Protein AF-A0A8J7FRI2-F1 (afdb_monomer_lite)

InterPro domains:
  IPR008207 Signal transduction histidine kinase, phosphotransfer (Hpt) domain [PF01627] (15-91)
  IPR008207 Signal transduction histidine kinase, phosphotransfer (Hpt) domain [PS50894] (6-98)
  IPR036641 HPT domain superfamily [G3DSA:1.20.120.160] (3-94)
  IPR036641 HPT domain superfamily [SSF47226] (13-76)

Foldseek 3Di:
DDPPPPVVVVVVLLVLVVVCLVCVVVLVVVLVVDDFLVVNLVSLCVQLVSCVVSVVNQLNVLSVVLSVVSVVCRPDDRDCVSNVVSSVVVSPPPPDDD

Structure (mmCIF, N/CA/C/O backbone):
data_AF-A0A8J7FRI2-F1
#
_entry.id   AF-A0A8J7FRI2-F1
#
loop_
_atom_site.group_PDB
_atom_site.id
_atom_site.type_symbol
_atom_site.label_atom_id
_atom_site.label_alt_id
_atom_site.label_comp_id
_atom_site.label_asym_id
_atom_site.label_entity_id
_atom_site.label_seq_id
_atom_site.pdbx_PDB_ins_code
_atom_site.Cartn_x
_atom_site.Cartn_y
_atom_site.Cartn_z
_atom_site.occupancy
_atom_site.B_iso_or_equiv
_atom_site.auth_seq_id
_atom_site.auth_comp_id
_atom_site.auth_asym_id
_atom_site.auth_atom_id
_atom_site.pdbx_PDB_model_num
ATOM 1 N N . MET A 1 1 ? -22.990 -20.824 20.647 1.00 42.09 1 MET A N 1
ATOM 2 C CA . MET A 1 1 ? -22.612 -19.965 19.505 1.00 42.09 1 MET A CA 1
ATOM 3 C C . MET A 1 1 ? -21.856 -18.789 20.100 1.00 42.09 1 MET A C 1
ATOM 5 O O . MET A 1 1 ? -22.463 -18.053 20.865 1.00 42.09 1 MET A O 1
ATOM 9 N N . ALA A 1 2 ? -20.532 -18.717 19.932 1.00 54.25 2 ALA A N 1
ATOM 10 C CA . ALA A 1 2 ? -19.734 -17.652 20.543 1.00 54.25 2 ALA A CA 1
ATOM 11 C C . ALA A 1 2 ? -20.187 -16.299 19.976 1.00 54.25 2 ALA A C 1
ATOM 13 O O . ALA A 1 2 ? -20.286 -16.155 18.759 1.00 54.25 2 ALA A O 1
ATOM 14 N N . ALA A 1 3 ? -20.519 -15.350 20.852 1.00 67.00 3 ALA A N 1
ATOM 15 C CA . ALA A 1 3 ? -20.839 -13.991 20.447 1.00 67.00 3 ALA A CA 1
ATOM 16 C C . ALA A 1 3 ? -19.601 -13.390 19.772 1.00 67.00 3 ALA A C 1
ATOM 18 O O . ALA A 1 3 ? -18.517 -13.394 20.356 1.00 67.00 3 ALA A O 1
ATOM 19 N N . PHE A 1 4 ? -19.752 -12.933 18.531 1.00 74.56 4 PHE A N 1
ATOM 20 C CA . PHE A 1 4 ? -18.718 -12.158 17.862 1.00 74.56 4 PHE A CA 1
ATOM 21 C C . PHE A 1 4 ? -18.500 -10.875 18.671 1.00 74.56 4 PHE A C 1
ATOM 23 O O . PHE A 1 4 ? -19.412 -10.057 18.791 1.00 74.56 4 PHE A O 1
ATOM 30 N N . ASP A 1 5 ? -17.322 -10.732 19.278 1.00 86.62 5 ASP A N 1
ATOM 31 C CA . ASP A 1 5 ? -16.944 -9.500 19.968 1.00 86.62 5 ASP A CA 1
ATOM 32 C C . ASP A 1 5 ? -16.450 -8.494 18.924 1.00 86.62 5 ASP A C 1
ATOM 34 O O . ASP A 1 5 ? -15.264 -8.420 18.591 1.00 86.62 5 ASP A O 1
ATOM 38 N N . GLU A 1 6 ? -17.405 -7.738 18.390 1.00 86.56 6 GLU A N 1
ATOM 39 C CA . GLU A 1 6 ? -17.184 -6.652 17.435 1.00 86.56 6 GLU A CA 1
ATOM 40 C C . GLU A 1 6 ? -16.142 -5.647 17.953 1.00 86.56 6 GLU A C 1
ATOM 42 O O . GLU A 1 6 ? -15.260 -5.219 17.210 1.00 86.56 6 GLU A O 1
ATOM 47 N N . ALA A 1 7 ? -16.163 -5.325 19.250 1.00 86.19 7 ALA A N 1
ATOM 48 C CA . ALA A 1 7 ? -15.227 -4.370 19.833 1.00 86.19 7 ALA A CA 1
ATOM 49 C C . ALA A 1 7 ? -13.797 -4.930 19.886 1.00 86.19 7 ALA A C 1
ATOM 51 O O . ALA A 1 7 ? -12.830 -4.208 19.633 1.00 86.19 7 ALA A O 1
ATOM 52 N N . ALA A 1 8 ? -13.626 -6.218 20.197 1.00 87.25 8 ALA A N 1
ATOM 53 C CA . ALA A 1 8 ? -12.320 -6.871 20.127 1.00 87.25 8 ALA A CA 1
ATOM 54 C C . ALA A 1 8 ? -11.786 -6.939 18.690 1.00 87.25 8 ALA A C 1
ATOM 56 O O . ALA A 1 8 ? -10.604 -6.659 18.472 1.00 87.25 8 ALA A O 1
ATOM 57 N N . TYR A 1 9 ? -12.651 -7.242 17.719 1.00 87.50 9 TYR A N 1
ATOM 58 C CA . TYR A 1 9 ? -12.296 -7.256 16.302 1.00 87.50 9 TYR A CA 1
ATOM 59 C C . TYR A 1 9 ? -11.833 -5.875 15.814 1.00 87.50 9 TYR A C 1
ATOM 61 O O . TYR A 1 9 ? -10.746 -5.752 15.244 1.00 87.50 9 TYR A O 1
ATOM 69 N N . GLN A 1 10 ? -12.596 -4.821 16.115 1.00 87.50 10 GLN A N 1
ATOM 70 C CA . GLN A 1 10 ? -12.253 -3.446 15.745 1.00 87.50 10 GLN A CA 1
ATOM 71 C C . GLN A 1 10 ? -10.923 -2.995 16.358 1.00 87.50 10 GLN A C 1
ATOM 73 O O . GLN A 1 10 ? -10.085 -2.424 15.659 1.00 87.50 10 GLN A O 1
ATOM 78 N N . ARG A 1 11 ? -10.672 -3.311 17.638 1.00 89.75 11 ARG A N 1
ATOM 79 C CA . ARG A 1 11 ? -9.378 -3.027 18.287 1.00 89.75 11 ARG A CA 1
ATOM 80 C C . ARG A 1 11 ? -8.217 -3.733 17.589 1.00 89.75 11 ARG A C 1
ATOM 82 O O . ARG A 1 11 ? -7.188 -3.106 17.344 1.00 89.75 11 ARG A O 1
ATOM 89 N N . GLY A 1 12 ? -8.384 -5.010 17.244 1.00 90.00 12 GLY A N 1
ATOM 90 C CA . GLY A 1 12 ? -7.369 -5.771 16.513 1.00 90.00 12 GLY A CA 1
ATOM 91 C C . GLY A 1 12 ? -7.072 -5.169 15.138 1.00 90.00 12 GLY A C 1
ATOM 92 O O . GLY A 1 12 ? -5.910 -5.006 14.765 1.00 90.00 12 GLY A O 1
ATOM 93 N N . LEU A 1 13 ? -8.112 -4.762 14.406 1.00 88.94 13 LEU A N 1
ATOM 94 C CA . LEU A 1 13 ? -7.964 -4.119 13.102 1.00 88.94 13 LEU A CA 1
ATOM 95 C C . LEU A 1 13 ? -7.235 -2.770 13.199 1.00 88.94 13 LEU A C 1
ATOM 97 O O . LEU A 1 13 ? -6.355 -2.493 12.384 1.00 88.94 13 LEU A O 1
ATOM 101 N N . LEU A 1 14 ? -7.557 -1.945 14.201 1.00 88.75 14 LEU A N 1
ATOM 102 C CA . LEU A 1 14 ? -6.879 -0.665 14.434 1.00 88.75 14 LEU A CA 1
ATOM 103 C C . LEU A 1 14 ? -5.388 -0.860 14.734 1.00 88.75 14 LEU A C 1
ATOM 105 O O . LEU A 1 14 ? -4.558 -0.187 14.127 1.00 88.75 14 LEU A O 1
ATOM 109 N N . GLN A 1 15 ? -5.035 -1.836 15.576 1.00 90.69 15 GLN A N 1
ATOM 110 C CA . GLN A 1 15 ? -3.633 -2.164 15.860 1.00 90.69 15 GLN A CA 1
ATOM 111 C C . GLN A 1 15 ? -2.873 -2.611 14.605 1.00 90.69 15 GLN A C 1
ATOM 113 O O . GLN A 1 15 ? -1.728 -2.208 14.389 1.00 90.69 15 GLN A O 1
ATOM 118 N N . LEU A 1 16 ? -3.505 -3.419 13.746 1.00 91.06 16 LEU A N 1
ATOM 119 C CA . LEU A 1 16 ? -2.908 -3.830 12.474 1.00 91.06 16 LEU A CA 1
ATOM 120 C C . LEU A 1 16 ? -2.709 -2.641 11.527 1.00 91.06 16 LEU A C 1
ATOM 122 O O . LEU A 1 16 ? -1.653 -2.534 10.902 1.00 91.06 16 LEU A O 1
ATOM 126 N N . ARG A 1 17 ? -3.687 -1.729 11.448 1.00 91.44 17 ARG A N 1
ATOM 127 C CA . ARG A 1 17 ? -3.585 -0.495 10.655 1.00 91.44 17 ARG A CA 1
ATOM 128 C C . ARG A 1 17 ? -2.451 0.396 11.151 1.00 91.44 17 ARG A C 1
ATOM 130 O O . ARG A 1 17 ? -1.646 0.843 10.340 1.00 91.44 17 ARG A O 1
ATOM 137 N N . GLU A 1 18 ? -2.341 0.609 12.458 1.00 90.12 18 GLU A N 1
ATOM 138 C CA . GLU A 1 18 ? -1.256 1.392 13.061 1.00 90.12 18 GLU A CA 1
ATOM 139 C C . GLU A 1 18 ? 0.113 0.792 12.775 1.00 90.12 18 GLU A C 1
ATOM 141 O O . GLU A 1 18 ? 1.014 1.484 12.297 1.00 90.12 18 GLU A O 1
ATOM 146 N N . ARG A 1 19 ? 0.264 -0.515 13.002 1.00 91.44 19 ARG A N 1
ATOM 147 C CA . ARG A 1 19 ? 1.510 -1.219 12.705 1.00 91.44 19 ARG A CA 1
ATOM 148 C C . ARG A 1 19 ? 1.886 -1.088 11.232 1.00 91.44 19 ARG A C 1
ATOM 150 O O . ARG A 1 19 ? 3.033 -0.779 10.922 1.00 91.44 19 ARG A O 1
ATOM 157 N N . PHE A 1 20 ? 0.925 -1.279 10.333 1.00 91.88 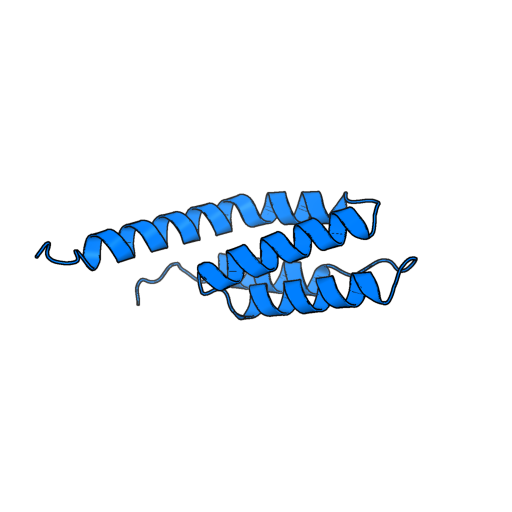20 PHE A N 1
ATOM 158 C CA . PHE A 1 20 ? 1.145 -1.118 8.901 1.00 91.88 20 PHE A CA 1
ATOM 159 C C . PHE A 1 20 ? 1.627 0.296 8.551 1.00 91.88 20 PHE A C 1
ATOM 161 O O . PHE A 1 20 ? 2.615 0.436 7.834 1.00 91.88 20 PHE A O 1
ATOM 168 N N . LEU A 1 21 ? 0.990 1.341 9.088 1.00 89.81 21 LEU A N 1
ATOM 169 C CA . LEU A 1 21 ? 1.379 2.734 8.839 1.00 89.81 21 LEU A CA 1
ATOM 170 C C . LEU A 1 21 ? 2.752 3.093 9.421 1.00 89.81 21 LEU A C 1
ATOM 172 O O . LEU A 1 21 ? 3.463 3.912 8.834 1.00 89.81 21 LEU A O 1
ATOM 176 N N . ASN A 1 22 ? 3.136 2.471 10.536 1.00 90.62 22 ASN A N 1
ATOM 177 C CA . ASN A 1 22 ? 4.456 2.636 11.142 1.00 90.62 22 ASN A CA 1
ATOM 178 C C . ASN A 1 22 ? 5.562 1.958 10.320 1.00 90.62 22 ASN A C 1
ATOM 180 O O . ASN A 1 22 ? 6.650 2.512 10.186 1.00 90.62 22 ASN A O 1
ATOM 184 N N . GLU A 1 23 ? 5.285 0.792 9.735 1.00 91.44 23 GLU A N 1
ATOM 185 C CA . GLU A 1 23 ? 6.239 0.053 8.895 1.00 91.44 23 GLU A CA 1
ATOM 186 C C . GLU A 1 23 ? 6.308 0.589 7.449 1.00 91.44 23 GLU A C 1
ATOM 188 O O . GLU A 1 23 ? 7.309 0.390 6.756 1.00 91.44 23 GLU A O 1
ATOM 193 N N . LEU A 1 24 ? 5.267 1.285 6.978 1.00 90.31 24 LEU A N 1
ATOM 194 C CA . LEU A 1 24 ? 5.138 1.746 5.592 1.00 90.31 24 LEU A CA 1
ATOM 195 C C . LEU A 1 24 ? 6.343 2.565 5.080 1.00 90.31 24 LEU A C 1
ATOM 197 O O . LEU A 1 24 ? 6.823 2.254 3.991 1.00 90.31 24 LEU A O 1
ATOM 201 N N . PRO A 1 25 ? 6.909 3.546 5.817 1.00 89.69 25 PRO A N 1
ATOM 202 C CA . PRO A 1 25 ? 8.071 4.305 5.345 1.00 89.69 25 PRO A CA 1
ATOM 203 C C . PRO A 1 25 ? 9.301 3.431 5.079 1.00 89.69 25 PRO A C 1
ATOM 205 O O . PRO A 1 25 ? 10.013 3.646 4.099 1.00 89.69 25 PRO A O 1
ATOM 208 N N . GLN A 1 26 ? 9.537 2.426 5.927 1.00 90.06 26 GLN A N 1
ATOM 209 C CA . GLN A 1 26 ? 10.653 1.497 5.758 1.00 90.06 26 GLN A CA 1
ATOM 210 C C . GLN A 1 26 ? 10.443 0.606 4.530 1.00 90.06 26 GLN A C 1
ATOM 212 O O . GLN A 1 26 ? 11.377 0.396 3.759 1.00 90.06 26 GLN A O 1
ATOM 217 N N . ARG A 1 27 ? 9.209 0.138 4.304 1.00 90.12 27 ARG A N 1
ATOM 218 C CA . ARG A 1 27 ? 8.855 -0.638 3.105 1.00 90.12 27 ARG A CA 1
ATOM 219 C C . ARG A 1 27 ? 9.042 0.176 1.821 1.00 90.12 27 ARG A C 1
ATOM 221 O O . ARG A 1 27 ? 9.622 -0.320 0.862 1.00 90.12 27 ARG A O 1
ATOM 228 N N . LEU A 1 28 ? 8.642 1.450 1.818 1.00 89.44 28 LEU A N 1
ATOM 229 C CA . LEU A 1 28 ? 8.859 2.358 0.681 1.00 89.44 28 LEU A CA 1
ATOM 230 C C . LEU A 1 28 ? 10.347 2.632 0.428 1.00 89.44 28 LEU A C 1
ATOM 232 O O . LEU A 1 28 ? 10.782 2.695 -0.721 1.00 89.44 28 LEU A O 1
ATOM 236 N N . ALA A 1 29 ? 11.153 2.752 1.485 1.00 88.50 29 ALA A N 1
ATOM 237 C CA . ALA A 1 29 ? 12.601 2.862 1.343 1.00 88.50 29 ALA A CA 1
ATOM 238 C C . ALA A 1 29 ? 13.219 1.594 0.726 1.00 88.50 29 ALA A C 1
ATOM 240 O O . ALA A 1 29 ? 14.082 1.710 -0.141 1.00 88.50 29 ALA A O 1
ATOM 241 N N . ALA A 1 30 ? 12.750 0.403 1.115 1.00 88.00 30 ALA A N 1
ATOM 242 C CA . ALA A 1 30 ? 13.193 -0.864 0.530 1.00 88.00 30 ALA A CA 1
ATOM 243 C C . ALA A 1 30 ? 12.793 -0.997 -0.952 1.00 88.00 30 ALA A C 1
ATOM 245 O O . ALA A 1 30 ? 13.615 -1.403 -1.774 1.00 88.00 30 ALA A O 1
ATOM 246 N N . LEU A 1 31 ? 11.577 -0.569 -1.319 1.00 87.50 31 LEU A N 1
ATOM 247 C CA . LEU A 1 31 ? 11.133 -0.486 -2.718 1.00 87.50 31 LEU A CA 1
ATOM 248 C C . LEU A 1 31 ? 12.109 0.337 -3.567 1.00 87.50 31 LEU A C 1
ATOM 250 O O . LEU A 1 31 ? 12.552 -0.123 -4.612 1.00 87.50 31 LEU A O 1
ATOM 254 N N . ARG A 1 32 ? 12.535 1.513 -3.088 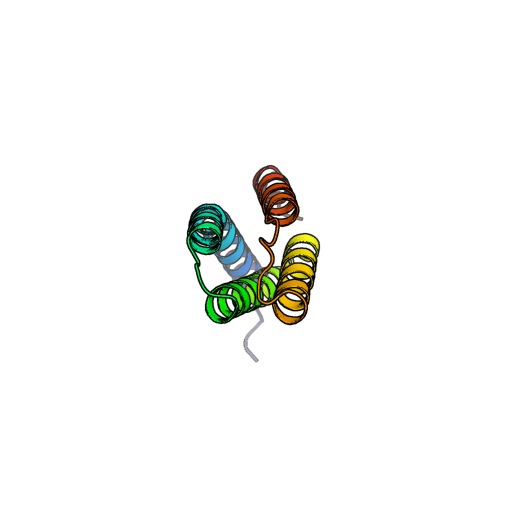1.00 85.69 32 ARG A N 1
ATOM 255 C CA . ARG A 1 32 ? 13.497 2.378 -3.803 1.00 85.69 32 ARG A CA 1
ATOM 256 C C . ARG A 1 32 ? 14.880 1.755 -3.993 1.00 85.69 32 ARG A C 1
ATOM 258 O O . ARG A 1 32 ? 15.592 2.142 -4.910 1.00 85.69 32 ARG A O 1
ATOM 265 N N . GLN A 1 33 ? 15.277 0.841 -3.112 1.00 86.00 33 GLN A N 1
ATOM 266 C CA . GLN A 1 33 ? 16.565 0.144 -3.192 1.00 86.00 33 GLN A CA 1
ATOM 267 C C . GLN A 1 33 ? 16.492 -1.126 -4.046 1.00 86.00 33 GLN A C 1
ATOM 269 O O . GLN A 1 33 ? 17.505 -1.793 -4.260 1.00 86.00 33 GLN A O 1
ATOM 274 N N . THR A 1 34 ? 15.301 -1.485 -4.519 1.00 84.88 34 THR A N 1
ATOM 275 C CA . THR A 1 34 ? 15.106 -2.695 -5.302 1.00 84.88 34 THR A CA 1
ATOM 276 C C . THR A 1 34 ? 15.607 -2.488 -6.727 1.00 84.88 34 THR A C 1
ATOM 278 O O . THR A 1 34 ? 15.179 -1.571 -7.419 1.00 84.88 34 THR A O 1
ATOM 281 N N . GLN A 1 35 ? 16.527 -3.351 -7.157 1.00 78.75 35 GLN A N 1
ATOM 282 C CA . GLN A 1 35 ? 17.238 -3.208 -8.433 1.00 78.75 35 GLN A CA 1
ATOM 283 C C . GLN A 1 35 ? 16.634 -4.045 -9.567 1.00 78.75 35 GLN A C 1
ATOM 285 O O . GLN A 1 35 ? 16.985 -3.837 -10.723 1.00 78.75 35 GLN A O 1
ATOM 290 N N . THR A 1 36 ? 15.751 -4.999 -9.256 1.00 84.12 36 THR A N 1
ATOM 291 C CA . THR A 1 36 ? 15.130 -5.874 -10.258 1.00 84.12 36 THR A CA 1
ATOM 292 C C . THR A 1 36 ? 13.630 -5.632 -10.342 1.00 84.12 36 THR A C 1
ATOM 294 O O . THR A 1 36 ? 12.958 -5.453 -9.322 1.00 84.12 36 THR A O 1
ATOM 297 N N . ALA A 1 37 ? 13.094 -5.672 -11.564 1.00 82.38 37 ALA A N 1
ATOM 298 C CA . ALA A 1 37 ? 11.661 -5.541 -11.810 1.00 82.38 37 ALA A CA 1
ATOM 299 C C . ALA A 1 37 ? 10.853 -6.604 -11.043 1.00 82.38 37 ALA A C 1
ATOM 301 O O . ALA A 1 37 ? 9.838 -6.282 -10.432 1.00 82.38 37 ALA A O 1
ATOM 302 N N . ASP A 1 38 ? 11.346 -7.846 -10.969 1.00 86.50 38 ASP A N 1
ATOM 303 C CA . ASP A 1 38 ? 10.676 -8.930 -10.241 1.00 86.50 38 ASP A CA 1
ATOM 304 C C . ASP A 1 38 ? 10.561 -8.675 -8.737 1.00 86.50 38 ASP A C 1
ATOM 306 O O . ASP A 1 38 ? 9.500 -8.899 -8.148 1.00 86.50 38 ASP A O 1
ATOM 310 N N . ALA A 1 39 ? 11.633 -8.197 -8.101 1.00 87.50 39 ALA A N 1
ATOM 311 C CA . ALA A 1 39 ? 11.603 -7.895 -6.675 1.00 87.50 39 ALA A CA 1
ATOM 312 C C . ALA A 1 39 ? 10.727 -6.665 -6.392 1.00 87.50 39 ALA A C 1
ATOM 314 O O . ALA A 1 39 ? 9.977 -6.663 -5.414 1.00 87.50 39 ALA A O 1
ATOM 315 N N . MET A 1 40 ? 10.764 -5.659 -7.274 1.00 88.31 40 MET A N 1
ATOM 316 C CA . MET A 1 40 ? 9.910 -4.472 -7.179 1.00 88.31 40 MET A CA 1
ATOM 317 C C . MET A 1 40 ? 8.439 -4.886 -7.271 1.00 88.31 40 MET A C 1
ATOM 319 O O . MET A 1 40 ? 7.632 -4.522 -6.417 1.00 88.31 40 MET A O 1
ATOM 323 N N . ARG A 1 41 ? 8.104 -5.726 -8.255 1.00 89.25 41 ARG A N 1
ATOM 324 C CA . ARG A 1 41 ? 6.763 -6.276 -8.450 1.00 89.25 41 ARG A CA 1
ATOM 325 C C . ARG A 1 41 ? 6.290 -7.058 -7.231 1.00 89.25 41 ARG A C 1
ATOM 327 O O . ARG A 1 41 ? 5.181 -6.834 -6.760 1.00 89.25 41 ARG A O 1
ATOM 334 N N . ALA A 1 42 ? 7.125 -7.940 -6.686 1.00 90.81 42 ALA A N 1
ATOM 335 C CA . ALA A 1 42 ? 6.773 -8.727 -5.505 1.00 90.81 42 ALA A CA 1
ATOM 336 C C . ALA A 1 42 ? 6.485 -7.846 -4.277 1.00 90.81 42 ALA A C 1
ATOM 338 O O . ALA A 1 42 ? 5.601 -8.153 -3.474 1.00 90.81 42 ALA A O 1
ATOM 339 N N . GLU A 1 43 ? 7.212 -6.743 -4.111 1.00 91.81 43 GLU A N 1
ATOM 340 C CA . GLU A 1 43 ? 6.986 -5.809 -3.010 1.00 91.81 43 GLU A CA 1
ATOM 341 C C . GLU A 1 43 ? 5.737 -4.941 -3.233 1.00 91.81 43 GLU A C 1
ATOM 343 O O . GLU A 1 43 ? 4.932 -4.786 -2.312 1.00 91.81 43 GLU A O 1
ATOM 348 N N . LEU A 1 44 ? 5.498 -4.470 -4.461 1.00 92.88 44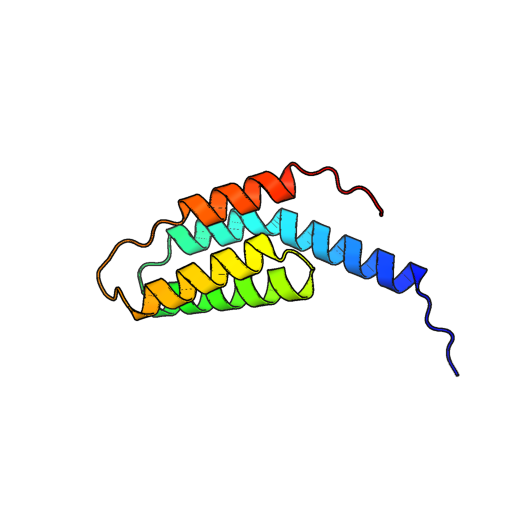 LEU A N 1
ATOM 349 C CA . LEU A 1 44 ? 4.272 -3.754 -4.838 1.00 92.88 44 LEU A CA 1
ATOM 350 C C . LEU A 1 44 ? 3.025 -4.634 -4.683 1.00 92.88 44 LEU A C 1
ATOM 352 O O . LEU A 1 44 ? 2.029 -4.180 -4.121 1.00 92.88 44 LEU A O 1
ATOM 356 N N . HIS A 1 45 ? 3.105 -5.907 -5.074 1.00 94.31 45 HIS A N 1
ATOM 357 C CA . HIS A 1 45 ? 2.045 -6.894 -4.881 1.00 94.31 45 HIS A CA 1
ATOM 358 C C . HIS A 1 45 ? 1.694 -7.067 -3.397 1.00 94.31 45 HIS A C 1
ATOM 360 O O . HIS A 1 45 ? 0.530 -6.992 -2.989 1.00 94.31 45 HIS A O 1
ATOM 366 N N . ARG A 1 46 ? 2.719 -7.258 -2.553 1.00 93.56 46 ARG A N 1
ATOM 367 C CA . ARG A 1 46 ? 2.550 -7.386 -1.098 1.00 93.56 46 ARG A CA 1
ATOM 368 C C . ARG A 1 46 ? 1.953 -6.122 -0.489 1.00 93.56 46 ARG A C 1
ATOM 370 O O . ARG A 1 46 ? 1.067 -6.219 0.362 1.00 93.56 46 ARG A O 1
ATOM 377 N N . LEU A 1 47 ? 2.402 -4.949 -0.930 1.00 93.88 47 LEU A N 1
ATOM 378 C CA . LEU A 1 47 ? 1.870 -3.669 -0.478 1.00 93.88 47 LEU A CA 1
ATOM 379 C C . LEU A 1 47 ? 0.402 -3.494 -0.880 1.00 93.88 47 LEU A C 1
ATOM 381 O O . LEU A 1 47 ? -0.413 -3.124 -0.036 1.00 93.88 47 LEU A O 1
ATOM 385 N N . ALA A 1 4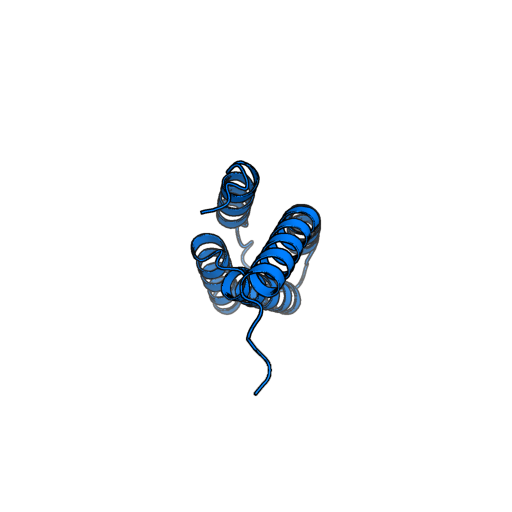8 ? 0.053 -3.810 -2.127 1.00 94.69 48 ALA A N 1
ATOM 386 C CA . ALA A 1 48 ? -1.311 -3.753 -2.632 1.00 94.69 48 ALA A CA 1
ATOM 387 C C . ALA A 1 48 ? -2.261 -4.642 -1.821 1.00 94.69 48 ALA A C 1
ATOM 389 O O . ALA A 1 48 ? -3.343 -4.193 -1.429 1.00 94.69 48 ALA A O 1
ATOM 390 N N . GLY A 1 49 ? -1.845 -5.882 -1.544 1.00 93.69 49 GLY A N 1
ATOM 391 C CA . GLY A 1 49 ? -2.606 -6.835 -0.740 1.00 93.69 49 GLY A CA 1
ATOM 392 C C . GLY A 1 49 ? -2.787 -6.364 0.702 1.00 93.69 49 GLY A C 1
ATOM 393 O O . GLY A 1 49 ? -3.912 -6.298 1.192 1.00 93.69 49 GLY A O 1
ATOM 394 N N . ALA A 1 50 ? -1.699 -5.965 1.365 1.00 93.00 50 ALA A N 1
ATOM 395 C CA . ALA A 1 50 ? -1.752 -5.487 2.745 1.00 93.00 50 ALA A CA 1
ATOM 396 C C . ALA A 1 50 ? -2.616 -4.223 2.890 1.00 93.00 50 ALA A C 1
ATOM 398 O O . ALA A 1 50 ? -3.471 -4.159 3.772 1.00 93.00 50 ALA A O 1
ATOM 399 N N . ALA A 1 51 ? -2.444 -3.243 1.998 1.00 92.69 51 ALA A N 1
ATOM 400 C CA . ALA A 1 51 ? -3.243 -2.022 1.989 1.00 92.69 51 ALA A CA 1
ATOM 401 C C . ALA A 1 51 ? -4.734 -2.316 1.752 1.00 92.69 51 ALA A C 1
ATOM 403 O O . ALA A 1 51 ? -5.586 -1.744 2.430 1.00 92.69 51 ALA A O 1
ATOM 404 N N . GLY A 1 52 ? -5.049 -3.237 0.834 1.00 92.69 52 GLY A N 1
ATOM 405 C CA . GLY A 1 52 ? -6.423 -3.635 0.523 1.00 92.69 52 GLY A CA 1
ATOM 406 C C . GLY A 1 52 ? -7.125 -4.298 1.708 1.00 92.69 52 GLY A C 1
ATOM 407 O O . GLY A 1 52 ? -8.219 -3.879 2.081 1.00 92.69 52 GLY A O 1
ATOM 408 N N . SER A 1 53 ? -6.469 -5.261 2.360 1.00 91.88 53 SER A N 1
ATOM 409 C CA . SER A 1 53 ? -7.013 -5.961 3.534 1.00 91.88 53 SER A CA 1
ATOM 410 C C . SER A 1 53 ? -7.254 -5.045 4.739 1.00 91.88 53 SER A C 1
ATOM 412 O O . SER A 1 53 ? -8.070 -5.360 5.598 1.00 91.88 53 SER A O 1
ATOM 414 N N . LEU A 1 54 ? -6.552 -3.911 4.809 1.00 90.75 54 LEU A N 1
ATOM 415 C CA . LEU A 1 54 ? -6.651 -2.934 5.896 1.00 90.75 54 LEU A CA 1
ATOM 416 C C . LEU A 1 54 ? -7.562 -1.737 5.571 1.00 90.75 54 LEU A C 1
ATOM 418 O O . LEU A 1 54 ? -7.700 -0.832 6.396 1.00 90.75 54 LEU A O 1
ATOM 422 N N . GLY A 1 55 ? -8.185 -1.719 4.388 1.00 90.38 55 GLY A N 1
ATOM 423 C CA . GLY A 1 55 ? -9.110 -0.663 3.964 1.00 90.38 55 GLY A CA 1
ATOM 424 C C . GLY A 1 55 ? -8.447 0.587 3.371 1.00 90.38 55 GLY A C 1
ATOM 425 O O . GLY A 1 55 ? -9.118 1.594 3.154 1.00 90.38 55 GLY A O 1
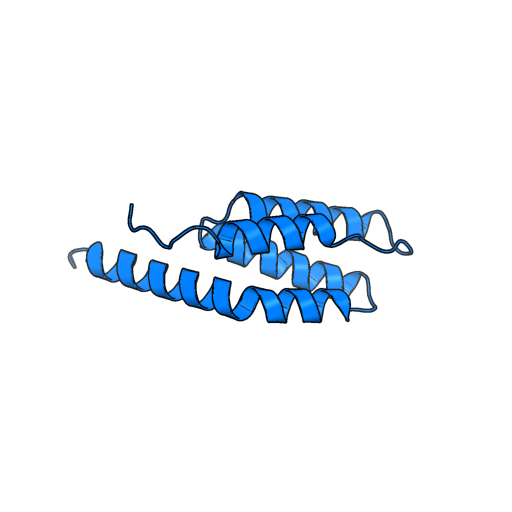ATOM 426 N N . PHE A 1 56 ? -7.148 0.552 3.064 1.00 92.00 56 PHE A N 1
ATOM 427 C CA . PHE A 1 56 ? -6.428 1.655 2.418 1.00 92.00 56 PHE A CA 1
ATOM 428 C C . PHE A 1 56 ? -6.561 1.580 0.888 1.00 92.00 56 PHE A C 1
ATOM 430 O O . PHE A 1 56 ? -5.596 1.291 0.177 1.00 92.00 56 PHE A O 1
ATOM 437 N N . ALA A 1 57 ? -7.770 1.831 0.379 1.00 90.81 57 ALA A N 1
ATOM 438 C CA . ALA A 1 57 ? -8.117 1.641 -1.033 1.00 90.81 57 ALA A CA 1
ATOM 439 C C . ALA A 1 57 ? -7.221 2.431 -2.007 1.00 90.81 57 ALA A C 1
ATOM 441 O O . ALA A 1 57 ? -6.714 1.855 -2.966 1.00 90.81 57 ALA A O 1
ATOM 442 N N . GLU A 1 58 ? -6.965 3.718 -1.743 1.00 91.56 58 GLU A N 1
ATOM 443 C CA . GLU A 1 58 ? -6.126 4.566 -2.611 1.00 91.56 58 GLU A CA 1
ATOM 444 C C . GLU A 1 58 ? -4.675 4.052 -2.682 1.00 91.56 58 GLU A C 1
ATOM 446 O O . GLU A 1 58 ? -4.078 4.002 -3.758 1.00 91.56 58 GLU A O 1
ATOM 451 N N . LEU A 1 59 ? -4.121 3.602 -1.548 1.00 92.00 59 LEU A N 1
ATOM 452 C CA . LEU A 1 59 ? -2.773 3.029 -1.487 1.00 92.00 59 LEU A CA 1
ATOM 453 C C . LEU A 1 59 ? -2.704 1.675 -2.198 1.00 92.00 59 LEU A C 1
ATOM 455 O O . LEU A 1 59 ? -1.760 1.425 -2.942 1.00 92.00 59 LEU A O 1
ATOM 459 N N . SER A 1 60 ? -3.714 0.822 -1.995 1.00 95.19 60 SER A N 1
ATOM 460 C CA . SER A 1 60 ? -3.821 -0.477 -2.666 1.00 95.19 60 SER A CA 1
ATOM 461 C C . SER A 1 60 ? -3.880 -0.310 -4.183 1.00 95.19 60 SER A C 1
ATOM 463 O O . SER A 1 60 ? -3.115 -0.945 -4.905 1.00 95.19 60 SER A O 1
ATOM 465 N N . GLN A 1 61 ? -4.729 0.601 -4.660 1.00 94.88 61 GLN A N 1
ATOM 466 C CA . GLN A 1 61 ? -4.879 0.893 -6.080 1.00 94.88 61 GLN A CA 1
ATOM 467 C C . GLN A 1 61 ? -3.589 1.465 -6.680 1.00 94.88 61 GLN A C 1
ATOM 469 O O . GLN A 1 61 ? -3.128 0.986 -7.712 1.00 94.88 61 GLN A O 1
ATOM 474 N N . THR A 1 62 ? -2.958 2.423 -6.000 1.00 93.75 62 THR A N 1
ATOM 475 C CA . THR A 1 62 ? -1.692 3.013 -6.463 1.00 93.75 62 THR A CA 1
ATOM 476 C C . THR A 1 62 ? -0.582 1.964 -6.552 1.00 93.75 62 THR A C 1
ATOM 478 O O . THR A 1 62 ? 0.168 1.946 -7.525 1.00 93.75 62 THR A O 1
ATOM 481 N N . ALA A 1 63 ? -0.486 1.053 -5.578 1.00 93.81 63 ALA A N 1
ATOM 482 C CA . ALA A 1 63 ? 0.489 -0.034 -5.613 1.00 93.81 63 ALA A CA 1
ATOM 483 C C . ALA A 1 63 ? 0.233 -1.016 -6.773 1.00 93.81 63 ALA A C 1
ATOM 485 O O . ALA A 1 63 ? 1.188 -1.424 -7.428 1.00 93.81 63 ALA A O 1
ATOM 486 N N . ARG A 1 64 ? -1.034 -1.342 -7.076 1.00 94.25 64 ARG A N 1
ATOM 487 C CA . ARG A 1 64 ? -1.406 -2.199 -8.223 1.00 94.25 64 ARG A CA 1
ATOM 488 C C . ARG A 1 64 ? -1.076 -1.565 -9.567 1.00 94.25 64 ARG A C 1
ATOM 490 O O . ARG A 1 64 ? -0.600 -2.249 -10.463 1.00 94.25 64 ARG A O 1
ATOM 497 N N . GLU A 1 65 ? -1.313 -0.265 -9.713 1.00 92.44 65 GLU A N 1
ATOM 498 C CA . GLU A 1 65 ? -0.957 0.461 -10.938 1.00 92.44 65 GLU A CA 1
ATOM 499 C C . GLU A 1 65 ? 0.555 0.416 -11.184 1.00 92.44 65 GLU A C 1
ATOM 501 O O . GLU A 1 65 ? 0.993 0.165 -12.303 1.00 92.44 65 GLU A O 1
ATOM 506 N N . LEU A 1 66 ? 1.358 0.597 -10.132 1.00 90.38 66 LEU A N 1
ATOM 507 C CA . LEU A 1 66 ? 2.815 0.491 -10.224 1.00 90.38 66 LEU A CA 1
ATOM 508 C C . LEU A 1 66 ? 3.274 -0.953 -10.487 1.00 90.38 66 LEU A C 1
ATOM 510 O O . LEU A 1 66 ? 4.216 -1.166 -11.247 1.00 90.38 66 LEU A O 1
ATOM 514 N N . GLU A 1 67 ? 2.605 -1.946 -9.891 1.00 91.75 67 GLU A N 1
ATOM 515 C CA . GLU A 1 67 ? 2.855 -3.370 -10.151 1.00 91.75 67 GLU A CA 1
ATOM 516 C C . GLU A 1 67 ? 2.642 -3.693 -11.636 1.00 91.75 67 GLU A C 1
ATOM 518 O O . GLU A 1 67 ? 3.487 -4.336 -12.254 1.00 91.75 67 GLU A O 1
ATOM 523 N N . GLN A 1 68 ? 1.560 -3.194 -12.236 1.00 88.81 68 GLN A N 1
ATOM 524 C CA . GLN A 1 68 ? 1.291 -3.357 -13.666 1.00 88.81 68 GLN A CA 1
ATOM 525 C C . GLN A 1 68 ? 2.324 -2.632 -14.533 1.00 88.81 68 GLN A C 1
ATOM 527 O O . GLN A 1 68 ? 2.857 -3.221 -15.467 1.00 88.81 68 GLN A O 1
ATOM 532 N N . GLN A 1 69 ? 2.694 -1.398 -14.182 1.00 86.19 69 GLN A N 1
ATOM 533 C CA . GLN A 1 69 ? 3.730 -0.654 -14.907 1.00 86.19 69 GLN A CA 1
ATOM 534 C C . GLN A 1 69 ? 5.090 -1.366 -14.894 1.00 86.19 69 GLN A C 1
ATOM 536 O O . GLN A 1 69 ? 5.828 -1.276 -15.874 1.00 86.19 69 GLN A O 1
ATOM 541 N N . SER A 1 70 ? 5.402 -2.110 -13.825 1.00 82.69 70 SER A N 1
ATOM 542 C CA . SER A 1 70 ? 6.620 -2.930 -13.749 1.00 82.69 70 SER A CA 1
ATOM 543 C C . SER A 1 70 ? 6.646 -4.121 -14.704 1.00 82.69 70 SER A C 1
ATOM 545 O O . SER A 1 70 ? 7.726 -4.626 -14.998 1.00 82.69 70 SER A O 1
ATOM 547 N N . LEU A 1 71 ? 5.488 -4.558 -15.209 1.00 78.81 71 LEU A N 1
ATOM 548 C CA . LEU A 1 71 ? 5.406 -5.585 -16.250 1.00 78.81 71 LEU A CA 1
ATOM 549 C C . LEU A 1 71 ? 5.664 -4.990 -17.637 1.00 78.81 71 LEU A C 1
ATOM 551 O O . LEU A 1 71 ? 6.313 -5.627 -18.462 1.00 78.81 71 LEU A O 1
ATOM 555 N N . ASP A 1 72 ? 5.181 -3.768 -17.871 1.00 73.44 72 ASP A N 1
ATOM 556 C CA . ASP A 1 72 ? 5.257 -3.111 -19.178 1.00 73.44 72 ASP A CA 1
ATOM 557 C C . ASP A 1 72 ? 6.618 -2.440 -19.436 1.00 73.44 72 ASP A C 1
ATOM 559 O O . ASP A 1 72 ? 7.028 -2.291 -20.586 1.00 73.44 72 ASP A O 1
ATOM 563 N N . HIS A 1 73 ? 7.335 -2.032 -18.382 1.00 63.44 73 HIS A N 1
ATOM 564 C CA . HIS A 1 73 ? 8.629 -1.350 -18.476 1.00 63.44 73 HIS A CA 1
ATOM 565 C C . HIS A 1 73 ? 9.739 -2.169 -17.807 1.00 63.44 73 HIS A C 1
ATOM 567 O O . HIS A 1 73 ? 10.082 -1.936 -16.650 1.00 63.44 73 HIS A O 1
ATOM 573 N N . ALA A 1 74 ? 10.342 -3.096 -18.556 1.00 56.53 74 ALA A N 1
ATOM 574 C CA . ALA A 1 74 ? 11.461 -3.910 -18.070 1.00 56.53 74 ALA A CA 1
ATOM 575 C C . ALA A 1 74 ? 12.745 -3.095 -17.778 1.00 56.53 74 ALA A C 1
ATOM 577 O O . ALA A 1 74 ? 13.522 -3.492 -16.915 1.00 56.53 74 ALA A O 1
ATOM 578 N N . ASP A 1 75 ? 12.931 -1.941 -18.437 1.00 57.12 75 ASP A N 1
ATOM 579 C CA . ASP A 1 75 ? 14.155 -1.115 -18.357 1.00 57.12 75 ASP A CA 1
ATOM 580 C C . ASP A 1 75 ? 13.912 0.335 -17.877 1.00 57.12 75 ASP A C 1
ATOM 582 O O . ASP A 1 75 ? 14.826 1.161 -17.850 1.00 57.12 75 ASP A O 1
ATOM 586 N N . GLY A 1 76 ? 12.672 0.682 -17.515 1.00 60.00 76 GLY A N 1
ATOM 587 C CA . GLY A 1 76 ? 12.288 2.041 -17.125 1.00 60.00 76 GLY A CA 1
ATOM 588 C C . GLY A 1 76 ? 12.288 2.253 -15.611 1.00 60.00 76 GLY A C 1
ATOM 589 O O . GLY A 1 76 ? 11.756 1.439 -14.860 1.00 60.00 76 GLY A O 1
ATOM 590 N N . ALA A 1 77 ? 12.821 3.385 -15.145 1.00 67.06 77 ALA A N 1
ATOM 591 C CA . ALA A 1 77 ? 12.696 3.780 -13.744 1.00 67.06 77 ALA A CA 1
ATOM 592 C C . ALA A 1 77 ? 11.225 4.091 -13.405 1.00 67.06 77 ALA A C 1
ATOM 594 O O . ALA A 1 77 ? 10.665 5.089 -13.860 1.00 67.06 77 ALA A O 1
ATOM 595 N N . ILE A 1 78 ? 10.599 3.244 -12.587 1.00 76.25 78 ILE A N 1
ATOM 596 C CA . ILE A 1 78 ? 9.229 3.450 -12.105 1.00 76.25 78 ILE A CA 1
ATOM 597 C C . ILE A 1 78 ? 9.238 4.530 -11.024 1.00 76.25 78 ILE A C 1
ATOM 599 O O . ILE A 1 78 ? 9.929 4.420 -10.010 1.00 76.25 78 ILE A O 1
ATOM 603 N N . SER A 1 79 ? 8.443 5.581 -11.218 1.00 83.50 79 SER A N 1
ATOM 604 C CA . SER A 1 79 ? 8.311 6.641 -10.221 1.00 83.50 79 SER A CA 1
ATOM 605 C C . SER A 1 79 ? 7.417 6.201 -9.063 1.00 83.50 79 SER A C 1
ATOM 607 O O . SER A 1 79 ? 6.224 5.959 -9.233 1.00 83.50 79 SER A O 1
ATOM 609 N N . LEU A 1 80 ? 7.978 6.182 -7.854 1.00 85.75 80 LEU A N 1
ATOM 610 C CA . LEU A 1 80 ? 7.245 5.884 -6.618 1.00 85.75 80 LEU A CA 1
ATOM 611 C C . LEU A 1 80 ? 6.573 7.125 -5.995 1.00 85.75 80 LEU A C 1
ATOM 613 O O . LEU A 1 80 ? 5.935 7.022 -4.950 1.00 85.75 80 LEU A O 1
ATOM 617 N N . ALA A 1 81 ? 6.650 8.294 -6.642 1.00 87.56 81 ALA A N 1
ATOM 618 C CA . ALA A 1 81 ? 6.178 9.561 -6.075 1.00 87.56 81 ALA A CA 1
ATOM 619 C C . ALA A 1 81 ? 4.679 9.559 -5.715 1.00 87.56 81 ALA A C 1
ATOM 621 O O . ALA A 1 81 ? 4.282 10.115 -4.690 1.00 87.56 81 ALA A O 1
ATOM 622 N N . ARG A 1 82 ? 3.834 8.908 -6.530 1.00 88.12 82 ARG A N 1
ATOM 623 C CA . ARG A 1 82 ? 2.396 8.763 -6.229 1.00 88.12 82 ARG A CA 1
ATOM 624 C C . ARG A 1 82 ? 2.172 7.913 -4.978 1.00 88.12 82 ARG A C 1
ATOM 626 O O . ARG A 1 82 ? 1.355 8.273 -4.136 1.00 88.12 82 ARG A O 1
ATOM 633 N N . LEU A 1 83 ? 2.934 6.830 -4.837 1.00 88.31 83 LEU A N 1
ATOM 634 C CA . LEU A 1 83 ? 2.867 5.937 -3.684 1.00 88.31 83 LEU A CA 1
ATOM 635 C C . LEU A 1 83 ? 3.283 6.661 -2.398 1.00 88.31 83 LEU A C 1
ATOM 637 O O . LEU A 1 83 ? 2.600 6.556 -1.380 1.00 88.31 83 LEU A O 1
ATOM 641 N N . ASP A 1 84 ? 4.344 7.465 -2.473 1.00 88.25 84 ASP A N 1
ATOM 642 C CA . ASP A 1 84 ? 4.820 8.304 -1.371 1.00 88.25 84 ASP A CA 1
ATOM 643 C C . ASP A 1 84 ? 3.799 9.364 -0.955 1.00 88.25 84 ASP A C 1
ATOM 645 O O . ASP A 1 84 ? 3.573 9.587 0.240 1.00 88.25 84 ASP A O 1
ATOM 649 N N . ALA A 1 85 ? 3.150 10.003 -1.930 1.00 89.00 85 ALA A N 1
ATOM 650 C CA . ALA A 1 85 ? 2.103 10.979 -1.671 1.00 89.00 85 ALA A CA 1
ATOM 651 C C . ALA A 1 85 ? 0.903 10.332 -0.962 1.00 89.00 85 ALA A C 1
ATOM 653 O O . ALA A 1 85 ? 0.439 10.861 0.049 1.00 89.00 85 ALA A O 1
ATOM 654 N N . CYS A 1 86 ? 0.429 9.173 -1.432 1.00 88.25 86 CYS A N 1
ATOM 655 C CA . CYS A 1 86 ? -0.658 8.436 -0.780 1.00 88.25 86 CYS A CA 1
ATOM 656 C C . CYS A 1 86 ? -0.273 7.999 0.639 1.00 88.25 86 CYS A C 1
ATOM 658 O O . CYS A 1 86 ? -1.034 8.217 1.580 1.00 88.25 86 CYS A O 1
ATOM 660 N N . ALA A 1 87 ? 0.927 7.445 0.821 1.00 87.94 87 ALA A N 1
ATOM 661 C CA . ALA A 1 87 ? 1.423 7.035 2.132 1.00 87.94 87 ALA A CA 1
ATOM 662 C C . ALA A 1 87 ? 1.506 8.211 3.116 1.00 87.94 87 ALA A C 1
ATOM 664 O O . ALA A 1 87 ? 1.103 8.090 4.272 1.00 87.94 87 ALA A O 1
ATOM 665 N N . SER A 1 88 ? 1.989 9.364 2.650 1.00 87.56 88 SER A N 1
ATOM 666 C CA . SER A 1 88 ? 2.090 10.580 3.460 1.00 87.56 88 SER A CA 1
ATOM 667 C C . SER A 1 88 ? 0.713 11.116 3.849 1.00 87.56 88 SER A C 1
ATOM 669 O O . SER A 1 88 ? 0.498 11.431 5.017 1.00 87.56 88 SER A O 1
ATOM 671 N N . LYS A 1 89 ? -0.243 11.151 2.908 1.00 88.56 89 LYS A N 1
ATOM 672 C CA . LYS A 1 89 ? -1.634 11.551 3.176 1.00 88.56 89 LYS A CA 1
ATOM 673 C C . LYS A 1 89 ? -2.282 10.664 4.235 1.00 88.56 89 LYS A C 1
ATOM 675 O O . LYS A 1 89 ? -2.812 11.182 5.208 1.00 88.56 89 LYS A O 1
ATOM 680 N N . ILE A 1 90 ? -2.202 9.342 4.079 1.00 86.50 90 ILE A N 1
ATOM 681 C CA . ILE A 1 90 ? -2.854 8.393 4.995 1.00 86.50 90 ILE A CA 1
ATOM 682 C C . ILE A 1 90 ? -2.249 8.471 6.400 1.00 86.50 90 ILE A C 1
ATOM 684 O O . ILE A 1 90 ? -2.981 8.390 7.379 1.00 86.50 90 ILE A O 1
ATOM 688 N N . ARG A 1 91 ? -0.930 8.670 6.517 1.00 85.19 91 ARG A N 1
ATOM 689 C CA . ARG A 1 91 ? -0.258 8.848 7.816 1.00 85.19 91 ARG A CA 1
ATOM 690 C C . ARG A 1 91 ? -0.565 10.193 8.479 1.00 85.19 91 ARG A C 1
ATOM 692 O O . ARG A 1 91 ? -0.457 10.294 9.695 1.00 85.19 91 ARG A O 1
ATOM 699 N N . ALA A 1 92 ? -0.896 11.217 7.692 1.00 82.62 92 ALA A N 1
ATOM 700 C CA . ALA A 1 92 ? -1.277 12.537 8.189 1.00 82.62 92 ALA A CA 1
ATOM 701 C C . ALA A 1 92 ? -2.757 12.621 8.592 1.00 82.62 92 ALA A C 1
ATOM 703 O O . ALA A 1 92 ? -3.135 13.539 9.320 1.00 82.62 92 ALA A O 1
ATOM 704 N N . LEU A 1 93 ? -3.597 11.682 8.136 1.00 74.00 93 LEU A N 1
ATOM 705 C CA . LEU A 1 93 ? -4.962 11.572 8.632 1.00 74.00 93 LEU A CA 1
ATOM 706 C C . LEU A 1 93 ? -4.903 11.154 10.108 1.00 74.00 93 LEU A C 1
ATOM 708 O O . LEU A 1 93 ? -4.277 10.139 10.422 1.00 74.00 93 LEU A O 1
ATOM 712 N N . PRO A 1 94 ? -5.536 11.904 11.028 1.00 57.56 94 PRO A N 1
ATOM 713 C CA . PRO A 1 94 ? -5.678 11.432 12.393 1.00 57.56 94 PRO A CA 1
ATOM 714 C C . PRO A 1 94 ? -6.397 10.080 12.346 1.00 57.56 94 PRO A C 1
ATOM 716 O O . PRO A 1 94 ? -7.398 9.951 11.638 1.00 57.56 94 PRO A O 1
ATOM 719 N N . ASN A 1 95 ? -5.881 9.081 13.072 1.00 54.31 95 ASN A N 1
ATOM 720 C CA . ASN A 1 95 ? -6.569 7.815 13.346 1.00 54.31 95 ASN A CA 1
ATOM 721 C C . ASN A 1 95 ? -7.849 8.129 14.137 1.00 54.31 95 ASN A C 1
ATOM 723 O O . ASN A 1 95 ? -7.912 7.951 15.351 1.00 54.31 95 ASN A O 1
ATOM 727 N N . GLN A 1 96 ? -8.851 8.696 13.471 1.00 41.88 96 GLN A N 1
ATOM 728 C CA . GLN A 1 96 ? -10.150 8.929 14.060 1.00 41.88 96 GLN A CA 1
ATOM 729 C C . GLN A 1 96 ? -10.899 7.601 14.004 1.00 41.88 96 GLN A C 1
ATOM 731 O O . GLN A 1 96 ? -11.042 7.037 12.913 1.00 41.88 96 GLN A O 1
ATOM 736 N N . PRO A 1 97 ? -11.336 7.070 15.156 1.00 38.81 97 PRO A N 1
ATOM 737 C CA . PRO A 1 97 ? -12.328 6.015 15.141 1.00 38.81 97 PRO A CA 1
ATOM 738 C C . PRO A 1 97 ? -13.580 6.595 14.472 1.00 38.81 97 PRO A C 1
ATOM 740 O O . PRO A 1 97 ? -14.092 7.625 14.912 1.00 38.81 97 PRO A O 1
ATOM 743 N N . VAL A 1 98 ? -13.998 5.980 13.364 1.00 45.91 98 VAL A N 1
ATOM 744 C CA . VAL A 1 98 ? -15.371 6.114 12.856 1.00 45.91 98 VAL A CA 1
ATOM 745 C C . VAL A 1 98 ? -16.322 5.379 13.783 1.00 45.91 98 VAL A C 1
ATOM 747 O O . VAL A 1 98 ? -15.925 4.294 14.269 1.00 45.91 98 VAL A O 1
#

Radius of gyration: 15.46 Å; chains: 1; bounding box: 40×32×40 Å

pLDDT: mean 84.0, std 12.81, range [38.81, 95.19]

Sequence (98 aa):
MAAFDEAAYQRGLLQLRERFLNELPQRLAALRQTQTADAMRAELHRLAGAAGSLGFAELSQTARELEQQSLDHADGAISLARLDACASKIRALPNQPV

Organism: NCBI:txid2866724

Secondary structure (DSSP, 8-state):
-----HHHHHHHHHHHHHHHHHHHHHHHHHHHT--SHHHHHHHHHHHHHHHHHTT-HHHHHHHHHHHHHHHH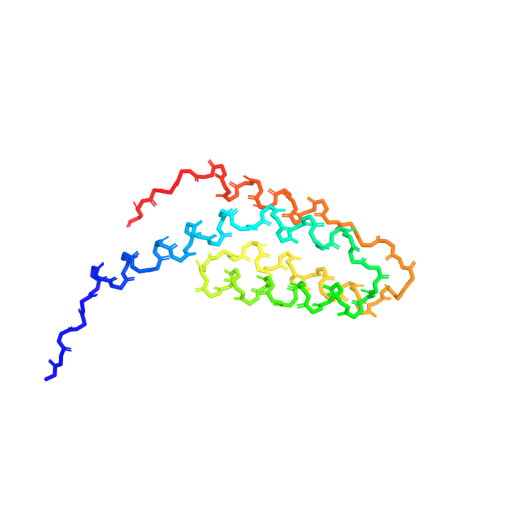-SSS----HHHHHHHHHHHHS-----